Protein AF-A4J7U2-F1 (afdb_monomer)

Secondary structure (DSSP, 8-state):
---S--HHHHHHHHHH---TT-SEEEEEETTS-EEEEES--HHHHH---HHHHHHHTTSSEEEEEEEETTEEEEEEEEEEPPTTS-SS--EEEEEEEE--HHHHHHHHHHH-S--EEEETTEEEE-S-------

InterPro domains:
  IPR007892 CHASE4 [PF05228] (10-117)

Mean predicted aligned error: 8.15 Å

Foldseek 3Di:
DPPPQDPVNQVVCQVPVDDPQFQKKFKFFLQQQTDHIYNDAPVSNVGNDPVLSVVQQPDQKDWDWDQGPVGIKIKIKGFAADPVRDDDGGTIMMTIDHDALVVQVVVCVVVVDKDWDDDPPDIHTVDDPPDPDD

Radius of gyration: 17.74 Å; Cα contacts (8 Å, |Δi|>4): 219; chains: 1; bounding box: 39×27×63 Å

Organism: Desulforamulus reducens (strain ATCC BAA-1160 / DSM 100696 / MI-1) (NCBI:txid349161)

Sequence (134 aa):
MLRSLKKHDINWLENNLLDEDCDFIIVSDKEGSVIANKDAPFDLITEIPVDITNKIKTLDFINGIFLTDKGPAIITVANVKNNEGGGEPPGLLIYGRYITKELLSEVKKTSDSDITIFTNGAIVSTLEQKSEIN

Nearest PDB structures (foldseek):
  2j80-assembly1_B  TM=7.263E-01  e=7.873E-04  Klebsiella pneumoniae
  1p0z-assembly1_A  TM=6.879E-01  e=1.609E-03  Klebsiella pneumoniae
  6lnp-assembly2_D  TM=6.536E-01  e=1.456E-02  Aequorea victoria
  8w7p-assembly2_B  TM=6.156E-01  e=3.776E-02  Paenibacillus sp. FPU-7
  7o2w-assembly1_A  TM=5.213E-01  e=3.628E-01  Saccharomyces cerevisiae S288C

pLDDT: mean 81.43, std 14.06, range [39.44, 94.19]

Structure (mmCIF, N/CA/C/O backbone):
data_AF-A4J7U2-F1
#
_entry.id   AF-A4J7U2-F1
#
loop_
_atom_site.group_PDB
_atom_site.id
_atom_site.type_symbol
_atom_site.label_atom_id
_atom_site.label_alt_id
_atom_site.label_comp_id
_atom_site.label_asym_id
_atom_site.label_entity_id
_atom_site.label_seq_id
_atom_site.pdbx_PDB_ins_code
_atom_site.Cartn_x
_atom_site.Cartn_y
_atom_site.Cartn_z
_atom_site.occupancy
_atom_site.B_iso_or_equiv
_atom_site.auth_seq_id
_atom_site.auth_comp_id
_atom_site.auth_asym_id
_atom_site.auth_atom_id
_atom_site.pdbx_PDB_model_num
ATOM 1 N N . MET A 1 1 ? 18.009 1.562 -21.885 1.00 40.81 1 MET A N 1
ATOM 2 C CA . MET A 1 1 ? 16.793 0.742 -22.042 1.00 40.81 1 MET A CA 1
ATOM 3 C C . MET A 1 1 ? 15.726 1.370 -21.146 1.00 40.81 1 MET A C 1
ATOM 5 O O . MET A 1 1 ? 15.614 1.001 -19.997 1.00 40.81 1 MET A O 1
ATOM 9 N N . LEU A 1 2 ? 15.087 2.438 -21.642 1.00 40.31 2 LEU A N 1
ATOM 10 C CA . LEU A 1 2 ? 14.058 3.266 -20.970 1.00 40.31 2 LEU A CA 1
ATOM 11 C C . LEU A 1 2 ? 13.229 3.994 -22.059 1.00 40.31 2 LEU A C 1
ATOM 13 O O . LEU A 1 2 ? 12.834 5.144 -21.930 1.00 40.31 2 LEU A O 1
ATOM 17 N N . ARG A 1 3 ? 13.093 3.356 -23.235 1.00 39.44 3 ARG A N 1
ATOM 18 C CA . ARG A 1 3 ? 12.534 3.972 -24.456 1.00 39.44 3 ARG A CA 1
ATOM 19 C C . ARG A 1 3 ? 11.017 3.800 -24.593 1.00 39.44 3 ARG A C 1
ATOM 21 O O . ARG A 1 3 ? 10.456 4.322 -25.550 1.00 39.44 3 ARG A O 1
ATOM 28 N N . SER A 1 4 ? 10.376 3.060 -23.692 1.00 49.38 4 SER A N 1
ATOM 29 C CA . SER A 1 4 ? 8.985 2.620 -23.839 1.00 49.38 4 SER A CA 1
ATOM 30 C C . SER A 1 4 ? 7.947 3.536 -23.191 1.00 49.38 4 SER A C 1
ATOM 32 O O . SER A 1 4 ? 6.788 3.421 -23.561 1.00 49.38 4 SER A O 1
ATOM 34 N N . LEU A 1 5 ? 8.331 4.454 -22.297 1.00 54.12 5 LEU A N 1
ATOM 35 C CA . LEU A 1 5 ? 7.413 5.443 -21.723 1.00 54.12 5 LEU A CA 1
ATOM 36 C C . LEU A 1 5 ? 7.829 6.834 -22.188 1.00 54.12 5 LEU A C 1
ATOM 38 O O . LEU A 1 5 ? 8.817 7.407 -21.728 1.00 54.12 5 LEU A O 1
ATOM 42 N N . LYS A 1 6 ? 7.109 7.365 -23.175 1.00 56.88 6 LYS A N 1
ATOM 43 C CA . LYS A 1 6 ? 7.282 8.748 -23.614 1.00 56.88 6 LYS A CA 1
ATOM 44 C C . LYS A 1 6 ? 6.647 9.662 -22.569 1.00 56.88 6 LYS A C 1
ATOM 46 O O . LYS A 1 6 ? 5.697 9.291 -21.894 1.00 56.88 6 LYS A O 1
ATOM 51 N N . LYS A 1 7 ? 7.105 10.914 -22.493 1.00 57.00 7 LYS A N 1
ATOM 52 C CA . LYS A 1 7 ? 6.514 11.949 -21.619 1.00 57.00 7 LYS A CA 1
ATOM 53 C C . LYS A 1 7 ? 4.987 12.080 -21.778 1.00 57.00 7 LYS A C 1
ATOM 55 O O . LYS A 1 7 ? 4.292 12.420 -20.832 1.00 57.00 7 LYS A O 1
ATOM 60 N N . HIS A 1 8 ? 4.475 11.798 -22.975 1.00 59.22 8 HIS A N 1
ATOM 61 C CA . HIS A 1 8 ? 3.040 11.754 -23.246 1.00 59.22 8 HIS A CA 1
ATOM 62 C C . HIS A 1 8 ? 2.322 10.633 -22.479 1.00 59.22 8 HIS A C 1
ATOM 64 O O . HIS A 1 8 ? 1.240 10.862 -21.947 1.00 59.22 8 HIS A O 1
ATOM 70 N N . ASP A 1 9 ? 2.951 9.463 -22.375 1.00 66.94 9 ASP A N 1
ATOM 71 C CA . ASP A 1 9 ? 2.397 8.292 -21.699 1.00 66.94 9 ASP A CA 1
ATOM 72 C C . ASP A 1 9 ? 2.347 8.523 -20.182 1.00 66.94 9 ASP A C 1
ATOM 74 O O . ASP A 1 9 ? 1.360 8.171 -19.551 1.00 66.94 9 ASP A O 1
ATOM 78 N N . ILE A 1 10 ? 3.349 9.206 -19.610 1.00 66.12 10 ILE A N 1
ATOM 79 C CA . ILE A 1 10 ? 3.369 9.594 -18.185 1.00 66.12 10 ILE A CA 1
ATOM 80 C C . ILE A 1 10 ? 2.196 10.525 -17.859 1.00 66.12 10 ILE A C 1
ATOM 82 O O . ILE A 1 10 ? 1.428 10.249 -16.943 1.00 66.12 10 ILE A O 1
ATOM 86 N N . ASN A 1 11 ? 2.000 11.581 -18.655 1.00 67.88 11 ASN A N 1
ATOM 87 C CA . ASN A 1 11 ? 0.884 12.504 -18.448 1.00 67.88 11 ASN A CA 1
ATOM 88 C C . ASN A 1 11 ? -0.473 11.805 -18.611 1.00 67.88 11 ASN A C 1
ATOM 90 O O . ASN A 1 11 ? -1.418 12.114 -17.891 1.00 67.88 11 ASN A O 1
ATOM 94 N N . TRP A 1 12 ? -0.609 10.897 -19.581 1.00 74.62 12 TRP A N 1
ATOM 95 C CA . TRP A 1 12 ? -1.843 10.129 -19.731 1.00 74.62 12 TRP A CA 1
ATOM 96 C C . TRP A 1 12 ? -2.091 9.248 -18.505 1.00 74.62 12 TRP A C 1
ATOM 98 O O . TRP A 1 12 ? -3.200 9.262 -17.976 1.00 74.62 12 TRP A O 1
ATOM 108 N N . LEU A 1 13 ? -1.058 8.551 -18.024 1.00 70.75 13 LEU A N 1
ATOM 109 C CA . LEU A 1 13 ? -1.124 7.714 -16.833 1.00 70.75 13 LEU A CA 1
ATOM 110 C C . LEU A 1 13 ? -1.584 8.543 -15.626 1.00 70.75 13 LEU A C 1
ATOM 112 O O . LEU A 1 13 ? -2.646 8.276 -15.077 1.00 70.75 13 LEU A O 1
ATOM 116 N N . GLU A 1 14 ? -0.885 9.616 -15.267 1.00 68.00 14 GLU A N 1
ATOM 117 C CA . GLU A 1 14 ? -1.254 10.457 -14.114 1.00 68.00 14 GLU A CA 1
ATOM 118 C C . GLU A 1 14 ? -2.718 10.936 -14.157 1.00 68.00 14 GLU A C 1
ATOM 120 O O . GLU A 1 14 ? -3.393 10.991 -13.131 1.00 68.00 1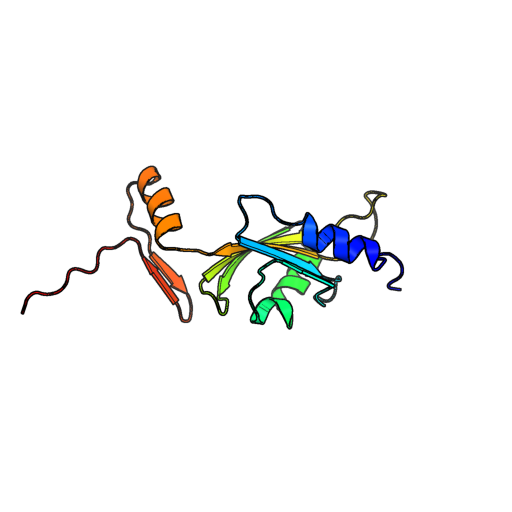4 GLU A O 1
ATOM 125 N N . ASN A 1 15 ? -3.259 11.210 -15.347 1.00 72.19 15 ASN A N 1
ATOM 126 C CA . ASN A 1 15 ? -4.639 11.671 -15.502 1.00 72.19 15 ASN A CA 1
ATOM 127 C C . ASN A 1 15 ? -5.698 10.555 -15.521 1.00 72.19 15 ASN A C 1
ATOM 129 O O . ASN A 1 15 ? -6.863 10.846 -15.258 1.00 72.19 15 ASN A O 1
ATOM 133 N N . ASN A 1 16 ? -5.328 9.305 -15.814 1.00 72.56 16 ASN A N 1
ATOM 134 C CA . ASN A 1 16 ? -6.278 8.202 -16.041 1.00 72.56 16 ASN A CA 1
ATOM 135 C C . ASN A 1 16 ? -6.074 7.000 -15.104 1.00 72.56 16 ASN A C 1
ATOM 137 O O . ASN A 1 16 ? -6.768 5.999 -15.237 1.00 72.56 16 ASN A O 1
ATOM 141 N N . LEU A 1 17 ? -5.118 7.072 -14.177 1.00 69.62 17 LEU A N 1
ATOM 142 C CA . LEU A 1 17 ? -4.720 5.939 -13.342 1.00 69.62 17 LEU A CA 1
ATOM 143 C C . LEU A 1 17 ? -5.667 5.632 -12.161 1.00 69.62 17 LEU A C 1
ATOM 145 O O . LEU A 1 17 ? -5.570 4.540 -11.612 1.00 69.62 17 LEU A O 1
ATOM 149 N N . LEU A 1 18 ? -6.560 6.539 -11.743 1.00 64.19 18 LEU A N 1
ATOM 150 C CA . LEU A 1 18 ? -7.454 6.248 -10.609 1.00 64.19 18 LEU A CA 1
ATOM 151 C C . LEU A 1 18 ? -8.745 5.562 -11.052 1.00 64.19 18 LEU A C 1
ATOM 153 O O . LEU A 1 18 ? -9.530 6.131 -11.809 1.00 64.19 18 LEU A O 1
ATOM 157 N N . ASP A 1 19 ? -8.951 4.377 -10.493 1.00 67.94 19 ASP A N 1
ATOM 158 C CA . ASP A 1 19 ? -10.261 3.767 -10.289 1.00 67.94 19 ASP A CA 1
ATOM 159 C C . ASP A 1 19 ? -10.928 4.414 -9.057 1.00 67.94 19 ASP A C 1
ATOM 161 O O . ASP A 1 19 ? -10.222 4.835 -8.138 1.00 67.94 19 ASP A O 1
ATOM 165 N N . GLU A 1 20 ? -12.261 4.493 -9.013 1.00 67.50 20 GLU A N 1
ATOM 166 C CA . GLU A 1 20 ? -13.004 5.092 -7.887 1.00 67.50 20 GLU A CA 1
ATOM 167 C C . GLU A 1 20 ? -12.765 4.344 -6.562 1.00 67.50 20 GLU A C 1
ATOM 169 O O . GLU A 1 20 ? -12.924 4.918 -5.486 1.00 67.50 20 GLU A O 1
ATOM 174 N N . ASP A 1 21 ? -12.332 3.083 -6.632 1.00 77.62 21 ASP A N 1
ATOM 175 C CA . ASP A 1 21 ? -12.107 2.216 -5.472 1.00 77.62 21 ASP A CA 1
ATOM 176 C C . ASP A 1 21 ? -10.688 2.278 -4.873 1.00 77.62 21 ASP A C 1
ATOM 178 O O . ASP A 1 21 ? -10.421 1.607 -3.867 1.00 77.62 21 ASP A O 1
ATOM 182 N N . CYS A 1 22 ? -9.776 3.056 -5.468 1.00 86.94 22 CYS A N 1
ATOM 183 C CA . CYS A 1 22 ? -8.389 3.196 -5.013 1.00 86.94 22 CYS A CA 1
ATOM 184 C C . CYS A 1 22 ? -8.098 4.616 -4.515 1.00 86.94 22 CYS A C 1
ATOM 186 O O . CYS A 1 22 ? -8.394 5.594 -5.195 1.00 86.94 22 CYS A O 1
ATOM 188 N N . ASP A 1 23 ? -7.427 4.726 -3.367 1.00 92.56 23 ASP A N 1
ATOM 189 C CA . ASP A 1 23 ? -6.999 6.021 -2.822 1.00 92.56 23 ASP A CA 1
ATOM 190 C C . ASP A 1 23 ? -5.698 6.514 -3.459 1.00 92.56 23 ASP A C 1
ATOM 192 O O . ASP A 1 23 ? -5.446 7.715 -3.515 1.00 92.56 23 ASP A O 1
ATOM 196 N N . PHE A 1 24 ? -4.847 5.592 -3.914 1.00 92.75 24 PHE A N 1
ATOM 197 C CA . PHE A 1 24 ? -3.621 5.938 -4.614 1.00 92.75 24 PHE A CA 1
ATOM 198 C C . PHE A 1 24 ? -3.151 4.850 -5.569 1.00 92.75 24 PHE A C 1
ATOM 200 O O . PHE A 1 24 ? -3.531 3.678 -5.480 1.00 92.75 24 PHE A O 1
ATOM 207 N N . ILE A 1 25 ? -2.259 5.259 -6.466 1.00 92.06 25 ILE A N 1
ATOM 208 C CA . ILE A 1 25 ? -1.653 4.386 -7.460 1.00 92.06 25 ILE A CA 1
ATOM 209 C C . ILE A 1 25 ? -0.227 4.814 -7.788 1.00 92.06 25 ILE A C 1
ATOM 211 O O . ILE A 1 25 ? 0.096 6.004 -7.831 1.00 92.06 25 ILE A O 1
ATOM 215 N N . ILE A 1 26 ? 0.638 3.831 -8.018 1.00 91.38 26 ILE A N 1
ATOM 216 C CA . ILE A 1 26 ? 2.049 4.023 -8.350 1.00 91.38 26 ILE A CA 1
ATOM 217 C C . ILE A 1 26 ? 2.393 3.122 -9.532 1.00 91.38 26 ILE A C 1
ATOM 219 O O . ILE A 1 26 ? 2.048 1.941 -9.556 1.00 91.38 26 ILE A O 1
ATOM 223 N N . VAL A 1 27 ? 3.107 3.684 -10.499 1.00 89.12 27 VAL A N 1
ATOM 224 C CA . VAL A 1 27 ? 3.749 2.960 -11.594 1.00 89.12 27 VAL A CA 1
ATOM 225 C C . VAL A 1 27 ? 5.250 3.078 -11.403 1.00 89.12 27 VAL A C 1
ATOM 227 O O . VAL A 1 27 ? 5.775 4.190 -11.306 1.00 89.12 27 VAL A O 1
ATOM 230 N N . SER A 1 28 ? 5.953 1.952 -11.385 1.00 88.56 28 SER A N 1
ATOM 231 C CA . SER A 1 28 ? 7.410 1.918 -11.258 1.00 88.56 28 SER A CA 1
ATOM 232 C C . SER A 1 28 ? 8.059 1.079 -12.344 1.00 88.56 28 SER A C 1
ATOM 234 O O . SER A 1 28 ? 7.402 0.287 -13.021 1.00 88.56 28 SER A O 1
ATOM 236 N N . ASP A 1 29 ? 9.374 1.210 -12.480 1.00 86.75 29 ASP A N 1
ATOM 237 C CA . ASP A 1 29 ? 10.168 0.200 -13.165 1.00 86.75 29 ASP A CA 1
ATOM 238 C C . ASP A 1 29 ? 10.290 -1.082 -12.316 1.00 86.75 29 ASP A C 1
ATOM 240 O O . ASP A 1 29 ? 9.772 -1.179 -11.197 1.00 86.75 29 ASP A O 1
ATOM 244 N N . LYS A 1 30 ? 10.972 -2.090 -12.866 1.00 82.56 30 LYS A N 1
ATOM 245 C CA . LYS A 1 30 ? 11.170 -3.396 -12.222 1.00 82.56 30 LYS A CA 1
ATOM 246 C C . LYS A 1 30 ? 12.076 -3.373 -10.986 1.00 82.56 30 LYS A C 1
ATOM 248 O O . LYS A 1 30 ? 12.072 -4.333 -10.219 1.00 82.56 30 LYS A O 1
ATOM 253 N N . GLU A 1 31 ? 12.862 -2.313 -10.814 1.00 84.75 31 GLU A N 1
ATOM 254 C CA . GLU A 1 31 ? 13.736 -2.139 -9.653 1.00 84.75 31 GLU A CA 1
ATOM 255 C C . GLU A 1 31 ? 13.048 -1.337 -8.540 1.00 84.75 31 GLU A C 1
ATOM 257 O O . GLU A 1 31 ? 13.598 -1.207 -7.451 1.00 84.75 31 GLU A O 1
ATOM 262 N N . GLY A 1 32 ? 11.822 -0.856 -8.780 1.00 86.06 32 GLY A N 1
ATOM 263 C CA . GLY A 1 32 ? 11.039 -0.088 -7.816 1.00 86.06 32 GLY A CA 1
ATOM 264 C C . GLY A 1 32 ? 11.228 1.425 -7.923 1.00 86.06 32 GLY A C 1
ATOM 265 O O . GLY A 1 32 ? 10.740 2.153 -7.060 1.00 86.06 32 GLY A O 1
ATOM 266 N N . SER A 1 33 ? 11.889 1.922 -8.975 1.00 88.25 33 SER A N 1
ATOM 267 C CA . S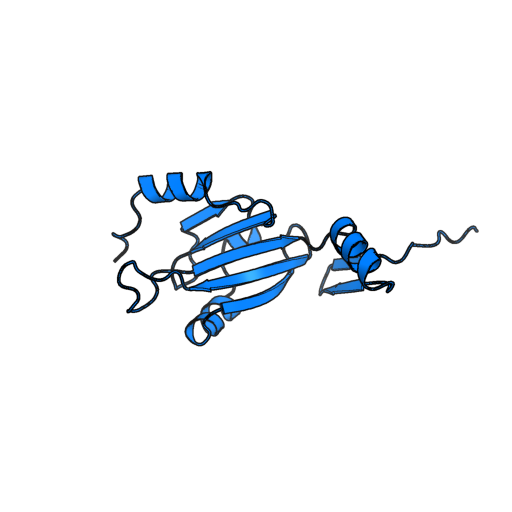ER A 1 33 ? 11.983 3.364 -9.220 1.00 88.25 33 SER A CA 1
ATOM 268 C C . SER A 1 33 ? 10.653 3.883 -9.749 1.00 88.25 33 SER A C 1
ATOM 270 O O . SER A 1 33 ? 10.156 3.420 -10.779 1.00 88.25 33 SER A O 1
ATOM 272 N N . VAL A 1 34 ? 10.072 4.859 -9.059 1.00 89.12 34 VAL A N 1
ATOM 273 C CA . VAL A 1 34 ? 8.755 5.411 -9.391 1.00 89.12 34 VAL A CA 1
ATOM 274 C C . VAL A 1 34 ? 8.825 6.242 -10.673 1.00 89.12 34 VAL A C 1
ATOM 276 O O . VAL A 1 34 ? 9.650 7.142 -10.811 1.00 89.12 34 VAL A O 1
ATOM 279 N N . ILE A 1 35 ? 7.948 5.921 -11.625 1.00 87.19 35 ILE A N 1
ATOM 280 C CA . ILE A 1 35 ? 7.834 6.572 -12.938 1.00 87.19 35 ILE A CA 1
ATOM 281 C C . ILE A 1 35 ? 6.675 7.568 -12.934 1.00 87.19 35 ILE A C 1
ATOM 283 O O . ILE A 1 35 ? 6.814 8.685 -13.425 1.00 87.19 35 ILE A O 1
ATOM 287 N N . ALA A 1 36 ? 5.532 7.152 -12.393 1.00 86.56 36 ALA A N 1
ATOM 288 C CA . ALA A 1 36 ? 4.335 7.967 -12.269 1.00 86.56 36 ALA A CA 1
ATOM 289 C C . ALA A 1 36 ? 3.606 7.574 -10.987 1.00 86.56 36 ALA A C 1
ATOM 291 O O . ALA A 1 36 ? 3.674 6.426 -10.548 1.00 86.56 36 ALA A O 1
ATOM 292 N N . ASN A 1 37 ? 2.899 8.515 -10.383 1.00 90.06 37 ASN A N 1
ATOM 293 C CA . ASN A 1 37 ? 2.049 8.229 -9.240 1.00 90.06 37 ASN A CA 1
ATOM 294 C C . ASN A 1 37 ? 0.870 9.196 -9.214 1.00 90.06 37 ASN A C 1
ATOM 296 O O . ASN A 1 37 ? 0.922 10.268 -9.816 1.00 90.06 37 ASN A O 1
ATOM 300 N N . LYS A 1 38 ? -0.179 8.813 -8.496 1.00 88.62 38 LYS A N 1
ATOM 301 C CA . LYS A 1 38 ? -1.281 9.703 -8.161 1.00 88.62 38 LYS A CA 1
ATOM 302 C C . LYS A 1 38 ? -1.712 9.449 -6.726 1.00 88.62 38 LYS A C 1
ATOM 304 O O . LYS A 1 38 ? -1.946 8.305 -6.345 1.00 88.62 38 LYS A O 1
ATOM 309 N N . ASP A 1 39 ? -1.727 10.531 -5.951 1.00 90.44 39 ASP A N 1
ATOM 310 C CA . ASP A 1 39 ? -2.110 10.596 -4.534 1.00 90.44 39 ASP A CA 1
ATOM 311 C C . ASP A 1 39 ? -1.328 9.665 -3.586 1.00 90.44 39 ASP A C 1
ATOM 313 O O . ASP A 1 39 ? -1.662 9.520 -2.405 1.00 90.44 39 ASP A O 1
ATOM 317 N N . ALA A 1 40 ? -0.223 9.102 -4.082 1.00 90.62 40 ALA A N 1
ATOM 318 C CA . ALA A 1 40 ? 0.617 8.160 -3.367 1.00 90.62 40 ALA A CA 1
ATOM 319 C C . ALA A 1 40 ? 1.247 8.772 -2.101 1.00 90.62 40 ALA A C 1
ATOM 321 O O . ALA A 1 40 ? 1.519 9.978 -2.050 1.00 90.62 40 ALA A O 1
ATOM 322 N N . PRO A 1 41 ? 1.453 7.957 -1.055 1.00 92.31 41 PRO A N 1
ATOM 323 C CA . PRO A 1 41 ? 2.111 8.392 0.172 1.00 92.31 41 PRO A CA 1
ATOM 324 C C . PRO A 1 41 ? 3.605 8.662 -0.065 1.00 92.31 41 PRO A C 1
ATOM 326 O O . PRO A 1 41 ? 4.209 8.086 -0.976 1.00 92.31 41 PRO A O 1
ATOM 329 N N . PHE A 1 42 ? 4.199 9.563 0.727 1.00 89.12 42 PHE A N 1
ATOM 330 C CA . PHE A 1 42 ? 5.553 10.067 0.458 1.00 89.12 42 PHE A CA 1
ATOM 331 C C . PHE A 1 42 ? 6.615 8.959 0.511 1.00 89.12 42 PHE A C 1
ATOM 333 O O . PHE A 1 42 ? 7.549 8.929 -0.286 1.00 89.12 42 PHE A O 1
ATOM 340 N N . ASP A 1 43 ? 6.454 8.025 1.438 1.00 85.88 43 ASP A N 1
ATOM 341 C CA . ASP A 1 43 ? 7.371 6.908 1.638 1.00 85.88 43 ASP A CA 1
ATOM 342 C C . ASP A 1 43 ? 7.398 5.925 0.458 1.00 85.88 43 ASP A C 1
ATOM 344 O O . ASP A 1 43 ? 8.471 5.454 0.078 1.00 85.88 43 ASP A O 1
ATOM 348 N N . LEU A 1 44 ? 6.253 5.667 -0.178 1.00 85.69 44 LEU A N 1
ATOM 349 C CA . LEU A 1 44 ? 6.173 4.783 -1.342 1.00 85.69 44 LEU A CA 1
ATOM 350 C C . LEU A 1 44 ? 6.579 5.462 -2.655 1.00 85.69 44 LEU A C 1
ATOM 352 O O . LEU A 1 44 ? 6.954 4.758 -3.592 1.00 85.69 44 LEU A O 1
ATOM 356 N N . ILE A 1 45 ? 6.528 6.798 -2.749 1.00 84.62 45 ILE A N 1
ATOM 357 C CA . ILE A 1 45 ? 7.041 7.501 -3.940 1.00 84.62 45 ILE A CA 1
ATOM 358 C C . ILE A 1 45 ? 8.567 7.612 -3.947 1.00 84.62 45 ILE A C 1
ATOM 360 O O . ILE A 1 45 ? 9.158 7.731 -5.020 1.00 84.62 45 ILE A O 1
ATOM 364 N N . THR A 1 46 ? 9.209 7.598 -2.773 1.00 80.19 46 THR A N 1
ATOM 365 C CA . THR A 1 46 ? 10.670 7.697 -2.679 1.00 80.19 46 THR A CA 1
ATOM 366 C C . THR A 1 46 ? 11.365 6.399 -3.059 1.00 80.19 46 THR A C 1
ATOM 368 O O . THR A 1 46 ? 12.336 6.431 -3.812 1.00 80.19 46 THR A O 1
ATOM 371 N N . GLU A 1 47 ? 10.873 5.266 -2.562 1.00 75.56 47 GLU A N 1
ATOM 372 C CA . GLU A 1 47 ? 11.452 3.955 -2.838 1.00 75.56 47 GLU A CA 1
ATOM 373 C C . GLU A 1 47 ? 10.420 2.869 -2.532 1.00 75.56 47 GLU A C 1
ATOM 375 O O . GLU A 1 47 ? 9.906 2.781 -1.416 1.00 75.56 47 GLU A O 1
ATOM 380 N N . ILE A 1 48 ? 10.122 2.011 -3.511 1.00 85.31 48 ILE A N 1
ATOM 381 C CA . ILE A 1 48 ? 9.306 0.825 -3.248 1.00 85.31 48 ILE A CA 1
ATOM 382 C C . ILE A 1 48 ? 10.170 -0.179 -2.471 1.00 85.31 48 ILE A C 1
ATOM 384 O O . ILE A 1 48 ? 11.242 -0.548 -2.954 1.00 85.31 48 ILE A O 1
ATOM 388 N N . PRO A 1 49 ? 9.711 -0.678 -1.307 1.00 85.62 49 PRO A N 1
ATOM 389 C CA . PRO A 1 49 ? 10.480 -1.606 -0.489 1.00 85.62 49 PRO A CA 1
ATOM 390 C C . PRO A 1 49 ? 11.031 -2.803 -1.272 1.00 85.62 49 PRO A C 1
ATOM 392 O O . PRO A 1 49 ? 10.295 -3.496 -1.980 1.00 85.62 49 PRO A O 1
ATOM 395 N N . VAL A 1 50 ? 12.313 -3.107 -1.064 1.00 85.44 50 VAL A N 1
ATOM 396 C CA . VAL A 1 50 ? 13.028 -4.205 -1.742 1.00 85.44 50 VAL A CA 1
ATOM 397 C C . VAL A 1 50 ? 12.341 -5.565 -1.551 1.00 85.44 50 VAL A C 1
ATOM 399 O O . VAL A 1 50 ? 12.343 -6.407 -2.446 1.00 85.44 50 VAL A O 1
ATOM 402 N N . ASP A 1 51 ? 11.691 -5.790 -0.409 1.00 86.31 51 ASP A N 1
ATOM 403 C CA . ASP A 1 51 ? 10.932 -7.022 -0.170 1.00 86.31 51 ASP A CA 1
ATOM 404 C C . ASP A 1 51 ? 9.733 -7.173 -1.114 1.00 86.31 51 ASP A C 1
ATOM 406 O O . ASP A 1 51 ? 9.399 -8.290 -1.514 1.00 86.31 51 ASP A O 1
ATOM 410 N N . ILE A 1 52 ? 9.089 -6.065 -1.491 1.00 86.31 52 ILE A N 1
ATOM 411 C CA . ILE A 1 52 ? 7.987 -6.059 -2.457 1.00 86.31 52 ILE A CA 1
ATOM 412 C C . ILE A 1 52 ? 8.535 -6.361 -3.852 1.00 86.31 52 ILE A C 1
ATOM 414 O O . ILE A 1 52 ? 8.030 -7.266 -4.523 1.00 86.31 52 ILE A O 1
ATOM 418 N N . THR A 1 53 ? 9.599 -5.667 -4.268 1.00 85.69 53 T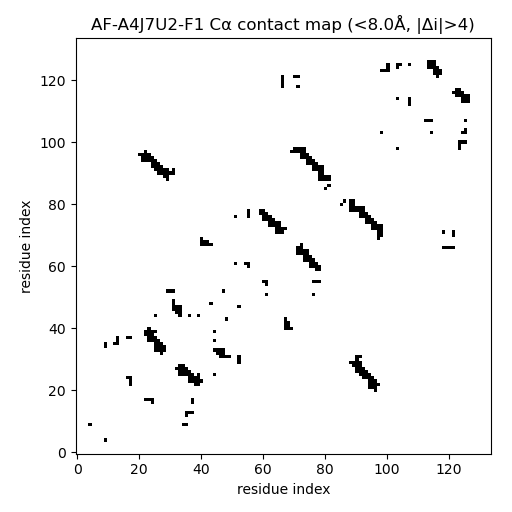HR A N 1
ATOM 419 C CA . THR A 1 53 ? 10.199 -5.853 -5.599 1.00 85.69 53 THR A CA 1
ATOM 420 C C . THR A 1 53 ? 10.825 -7.240 -5.767 1.00 85.69 53 THR A C 1
ATOM 422 O O . THR A 1 53 ? 10.796 -7.802 -6.858 1.00 85.69 53 THR A O 1
ATOM 425 N N . ASN A 1 54 ? 11.327 -7.860 -4.698 1.00 87.00 54 ASN A N 1
ATOM 426 C CA . ASN A 1 54 ? 11.836 -9.231 -4.744 1.00 87.00 54 ASN A CA 1
ATOM 427 C C . ASN A 1 54 ? 10.724 -10.278 -4.801 1.00 87.00 54 ASN A C 1
ATOM 429 O O . ASN A 1 54 ? 10.830 -11.237 -5.564 1.00 87.00 54 ASN A O 1
ATOM 433 N N . LYS A 1 55 ? 9.649 -10.108 -4.024 1.00 86.69 55 LYS A N 1
ATOM 434 C CA . LYS A 1 55 ? 8.523 -11.052 -4.033 1.00 86.69 55 LYS A CA 1
ATOM 435 C C . LYS A 1 55 ? 7.783 -11.048 -5.374 1.00 86.69 55 LYS A C 1
ATOM 437 O O . LYS A 1 55 ? 7.358 -12.104 -5.828 1.00 86.69 55 LYS A O 1
ATOM 442 N N . ILE A 1 56 ? 7.644 -9.894 -6.033 1.00 87.75 56 ILE A N 1
ATOM 443 C CA . ILE A 1 56 ? 6.833 -9.787 -7.262 1.00 87.75 56 ILE A CA 1
ATOM 444 C C . ILE A 1 56 ? 7.555 -10.374 -8.483 1.00 87.75 56 ILE A C 1
ATOM 446 O O . ILE A 1 56 ? 6.935 -10.673 -9.498 1.00 87.75 56 ILE A O 1
ATOM 450 N N . LYS A 1 57 ? 8.868 -10.616 -8.376 1.00 83.56 57 LYS A N 1
ATOM 451 C CA . LYS A 1 57 ? 9.646 -11.331 -9.399 1.00 83.56 57 LYS A CA 1
ATOM 452 C C . LYS A 1 57 ? 9.249 -12.805 -9.518 1.00 83.56 57 LYS A C 1
ATOM 454 O O . LYS A 1 57 ? 9.498 -13.409 -10.555 1.00 83.56 57 LYS A O 1
ATOM 459 N N . THR A 1 58 ? 8.664 -13.393 -8.473 1.00 82.56 58 THR A N 1
ATOM 460 C CA . THR A 1 58 ? 8.265 -14.811 -8.446 1.00 82.56 58 THR A CA 1
ATOM 461 C C . THR A 1 58 ? 6.755 -15.018 -8.361 1.00 82.56 58 THR A C 1
ATOM 463 O O . THR A 1 58 ? 6.298 -16.156 -8.454 1.00 82.56 58 THR A O 1
ATOM 466 N N . LEU A 1 59 ? 5.984 -13.942 -8.194 1.00 82.81 59 LEU A N 1
ATOM 467 C CA . LEU A 1 59 ? 4.533 -13.967 -8.032 1.00 82.81 59 LEU A CA 1
ATOM 468 C C . LEU A 1 59 ? 3.862 -13.107 -9.106 1.00 82.81 59 LEU A C 1
ATOM 470 O O . LEU A 1 59 ? 4.380 -12.062 -9.487 1.00 82.81 59 LEU A O 1
ATOM 474 N N . ASP A 1 60 ? 2.676 -13.513 -9.556 1.00 79.62 60 ASP A N 1
ATOM 475 C CA . ASP A 1 60 ? 1.895 -12.719 -10.515 1.00 79.62 60 ASP A CA 1
ATOM 476 C C . ASP A 1 60 ? 1.381 -11.409 -9.897 1.00 79.62 60 ASP A C 1
ATOM 478 O O . ASP A 1 60 ? 1.330 -10.371 -10.561 1.00 79.62 60 ASP A O 1
ATOM 482 N N . PHE A 1 61 ? 1.022 -11.463 -8.613 1.00 88.06 61 PHE A N 1
ATOM 483 C CA . PHE A 1 61 ? 0.625 -10.317 -7.807 1.00 88.06 61 PHE A CA 1
ATOM 484 C C . PHE A 1 61 ? 0.973 -10.540 -6.331 1.00 88.06 61 PHE A C 1
ATOM 486 O O . PHE A 1 61 ? 1.138 -11.672 -5.870 1.00 88.06 61 PHE A O 1
ATOM 493 N N . ILE A 1 62 ? 1.048 -9.450 -5.575 1.00 91.31 62 ILE A N 1
ATOM 494 C CA . ILE A 1 62 ? 1.163 -9.439 -4.114 1.00 91.31 62 ILE A CA 1
ATOM 495 C C . ILE A 1 62 ? 0.046 -8.568 -3.571 1.00 91.31 62 ILE A C 1
ATOM 497 O O . ILE A 1 62 ? -0.246 -7.524 -4.143 1.00 91.31 62 ILE A O 1
ATOM 501 N N . ASN A 1 63 ? -0.533 -8.950 -2.440 1.00 91.69 63 ASN A N 1
ATOM 502 C CA . ASN A 1 63 ? -1.358 -8.056 -1.644 1.00 91.69 63 ASN A CA 1
ATOM 503 C C . ASN A 1 63 ? -0.927 -8.091 -0.175 1.00 91.69 63 ASN A C 1
ATOM 505 O O . ASN A 1 63 ? -0.265 -9.030 0.276 1.00 91.69 63 ASN A O 1
ATOM 509 N N . GLY A 1 64 ? -1.257 -7.040 0.566 1.00 90.19 64 GLY A N 1
ATOM 510 C CA . GLY A 1 64 ? -0.954 -6.975 1.988 1.00 90.19 64 GLY A CA 1
ATOM 511 C C . GLY A 1 64 ? -1.266 -5.623 2.601 1.00 90.19 64 GLY A C 1
ATOM 512 O O . GLY A 1 64 ? -1.633 -4.678 1.909 1.00 90.19 64 GLY A O 1
ATOM 513 N N . ILE A 1 65 ? -1.108 -5.543 3.919 1.00 90.69 65 ILE A N 1
ATOM 514 C CA . ILE A 1 65 ? -1.208 -4.285 4.655 1.00 90.69 65 ILE A CA 1
ATOM 515 C C . ILE A 1 65 ? 0.188 -3.683 4.755 1.00 90.69 65 ILE A C 1
ATOM 517 O O . ILE A 1 65 ? 1.124 -4.343 5.210 1.00 90.69 65 ILE A O 1
ATOM 521 N N . PHE A 1 66 ? 0.308 -2.426 4.356 1.00 89.56 66 PHE A N 1
ATOM 522 C CA . PHE A 1 66 ? 1.522 -1.637 4.453 1.00 89.56 66 PHE A CA 1
ATOM 523 C C . PHE A 1 66 ? 1.264 -0.407 5.320 1.00 89.56 66 PHE A C 1
ATOM 525 O O . PHE A 1 66 ? 0.209 0.217 5.218 1.00 89.56 66 PHE A O 1
ATOM 532 N N . LEU A 1 67 ? 2.199 -0.069 6.205 1.00 90.44 67 LEU A N 1
ATOM 533 C CA . LEU A 1 67 ? 2.103 1.163 6.982 1.00 90.44 67 LEU A CA 1
ATOM 534 C C . LEU A 1 67 ? 2.732 2.291 6.173 1.00 90.44 67 LEU A C 1
ATOM 536 O O . LEU A 1 67 ? 3.912 2.205 5.852 1.00 90.44 67 LEU A O 1
ATOM 540 N N . THR A 1 68 ? 1.936 3.312 5.867 1.00 91.38 68 THR A N 1
ATOM 541 C CA . THR A 1 68 ? 2.381 4.503 5.140 1.00 91.38 68 THR A CA 1
ATOM 542 C C . THR A 1 68 ? 2.436 5.723 6.059 1.00 91.38 68 THR A C 1
ATOM 544 O O . THR A 1 68 ? 1.863 5.705 7.155 1.00 91.38 68 THR A O 1
ATOM 547 N N . ASP A 1 69 ? 3.028 6.818 5.590 1.00 90.50 69 ASP A N 1
ATOM 548 C CA . ASP A 1 69 ? 2.975 8.130 6.249 1.00 90.50 69 ASP A CA 1
ATOM 549 C C . ASP A 1 69 ? 1.542 8.674 6.454 1.00 90.50 69 ASP A C 1
ATOM 551 O O . ASP A 1 69 ? 1.300 9.424 7.401 1.00 90.50 69 ASP A O 1
ATOM 555 N N . LYS A 1 70 ? 0.571 8.253 5.632 1.00 90.75 70 LYS A N 1
ATOM 556 C CA . LYS A 1 70 ? -0.863 8.571 5.782 1.00 90.75 70 LYS A CA 1
ATOM 557 C C . LYS A 1 70 ? -1.648 7.520 6.582 1.00 90.75 70 LYS A C 1
ATOM 559 O O . LYS A 1 70 ? -2.866 7.628 6.707 1.00 90.75 70 LYS A O 1
ATOM 564 N N . GLY A 1 71 ? -0.973 6.517 7.146 1.00 91.81 71 GLY A N 1
ATOM 565 C CA . GLY A 1 71 ? -1.576 5.437 7.930 1.00 91.81 71 GLY A CA 1
ATOM 566 C C . GLY A 1 71 ? -1.530 4.071 7.234 1.00 91.81 71 GLY A C 1
ATOM 567 O O . GLY A 1 71 ? -0.888 3.911 6.193 1.00 91.81 71 GLY A O 1
ATOM 568 N N . PRO A 1 72 ? -2.152 3.034 7.821 1.00 93.81 72 PRO A N 1
ATOM 569 C CA . PRO A 1 72 ? -2.160 1.704 7.227 1.00 93.81 72 PRO A CA 1
ATOM 570 C C . PRO A 1 72 ? -2.969 1.697 5.925 1.00 93.81 72 PRO A C 1
ATOM 572 O O . PRO A 1 72 ? -4.061 2.254 5.863 1.00 93.81 72 PRO A O 1
ATOM 575 N N . ALA A 1 73 ? -2.452 1.032 4.900 1.00 93.25 73 ALA A N 1
ATOM 576 C CA . ALA A 1 73 ? -3.101 0.860 3.609 1.00 93.25 73 ALA A CA 1
ATOM 577 C C . ALA A 1 73 ? -3.074 -0.610 3.190 1.00 93.25 73 ALA A C 1
ATOM 579 O O . ALA A 1 73 ? -2.087 -1.310 3.412 1.00 93.25 73 ALA A O 1
ATOM 580 N N . ILE A 1 74 ? -4.147 -1.077 2.560 1.00 92.75 74 ILE A N 1
ATOM 581 C CA . ILE A 1 74 ? -4.128 -2.313 1.781 1.00 92.75 74 ILE A CA 1
ATOM 582 C C . ILE A 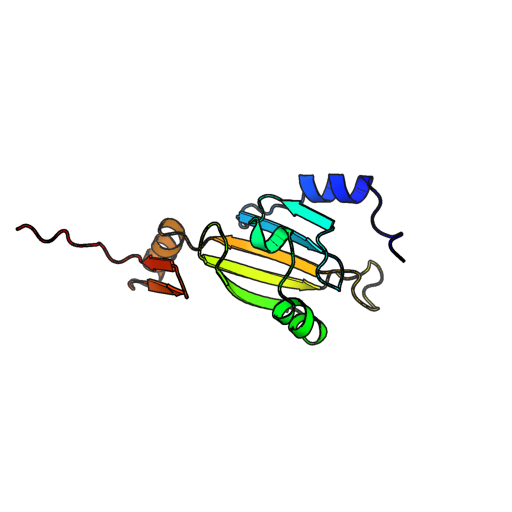1 74 ? -3.494 -1.962 0.443 1.00 92.75 74 ILE A C 1
ATOM 584 O O . ILE A 1 74 ? -4.002 -1.091 -0.259 1.00 92.75 74 ILE A O 1
ATOM 588 N N . ILE A 1 75 ? -2.405 -2.638 0.094 1.00 93.12 75 ILE A N 1
ATOM 589 C CA . ILE A 1 75 ? -1.750 -2.486 -1.202 1.00 93.12 75 ILE A CA 1
ATOM 590 C C . ILE A 1 75 ? -1.879 -3.763 -2.020 1.00 93.12 75 ILE A C 1
ATOM 592 O O . ILE A 1 75 ? -1.829 -4.869 -1.479 1.00 93.12 75 ILE A O 1
ATOM 596 N N . THR A 1 76 ? -2.015 -3.602 -3.331 1.00 93.19 76 THR A N 1
ATOM 597 C CA . THR A 1 76 ? -1.897 -4.679 -4.315 1.00 93.19 76 THR A CA 1
ATOM 598 C C . THR A 1 76 ? -0.847 -4.290 -5.339 1.00 93.19 76 THR A C 1
ATOM 600 O O . THR A 1 76 ? -0.902 -3.196 -5.889 1.00 93.19 76 THR A O 1
ATOM 603 N N . VAL A 1 77 ? 0.100 -5.183 -5.597 1.00 92.69 77 VAL A N 1
ATOM 604 C CA . VAL A 1 77 ? 1.212 -4.994 -6.529 1.00 92.69 77 VAL A CA 1
ATOM 605 C C . VAL A 1 77 ? 1.098 -6.030 -7.631 1.00 92.69 77 VAL A C 1
ATOM 607 O O . VAL A 1 77 ? 0.971 -7.216 -7.339 1.00 92.69 77 VAL A O 1
ATOM 610 N N . ALA A 1 78 ? 1.162 -5.597 -8.883 1.00 90.62 78 ALA A N 1
ATOM 611 C CA . ALA A 1 78 ? 1.086 -6.462 -10.050 1.00 90.62 78 ALA A CA 1
ATOM 612 C C . ALA A 1 78 ? 2.163 -6.097 -11.074 1.00 90.62 78 ALA A C 1
ATOM 614 O O . ALA A 1 78 ? 2.556 -4.937 -11.208 1.00 90.62 78 ALA A O 1
ATOM 615 N N . ASN A 1 79 ? 2.618 -7.093 -11.830 1.00 87.19 79 ASN A N 1
ATOM 616 C CA . ASN A 1 79 ? 3.513 -6.870 -12.961 1.00 87.19 79 ASN A CA 1
ATOM 617 C C . ASN A 1 79 ? 2.747 -6.227 -14.129 1.00 87.19 79 ASN A C 1
ATOM 619 O O . ASN A 1 79 ? 1.725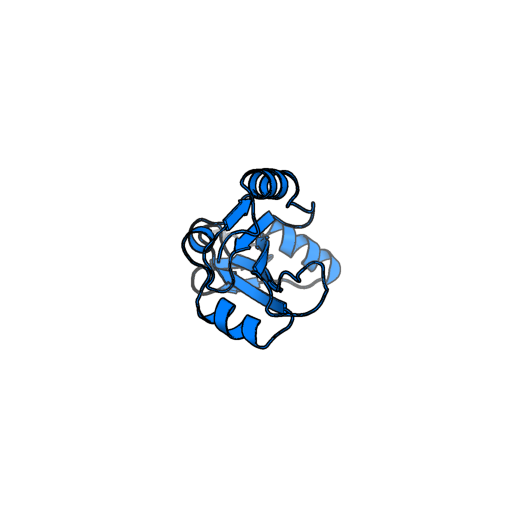 -6.752 -14.579 1.00 87.19 79 ASN A O 1
ATOM 623 N N . VAL A 1 80 ? 3.271 -5.129 -14.677 1.00 82.50 80 VAL A N 1
ATOM 624 C CA . VAL A 1 80 ? 2.776 -4.577 -15.944 1.00 82.50 80 VAL A CA 1
ATOM 625 C C . VAL A 1 80 ? 3.212 -5.523 -17.056 1.00 82.50 80 VAL A C 1
ATOM 627 O O . VAL A 1 80 ? 4.399 -5.804 -17.189 1.00 82.50 80 VAL A O 1
ATOM 630 N N . LYS A 1 81 ? 2.275 -6.032 -17.861 1.00 75.56 81 LYS A N 1
ATOM 631 C CA . LYS A 1 81 ? 2.597 -6.870 -19.026 1.00 75.56 81 LYS A CA 1
ATOM 632 C C . LYS A 1 81 ? 2.849 -6.000 -20.251 1.00 75.56 81 LYS A C 1
ATOM 634 O O . LYS A 1 81 ? 2.246 -4.942 -20.413 1.00 75.56 81 LYS A O 1
ATOM 639 N N . ASN A 1 82 ? 3.748 -6.445 -21.121 1.00 68.94 82 ASN A N 1
ATOM 640 C CA . ASN A 1 82 ? 3.940 -5.801 -22.413 1.00 68.94 82 ASN A CA 1
ATOM 641 C C . ASN A 1 82 ? 2.769 -6.114 -23.367 1.00 68.94 82 ASN A C 1
ATOM 643 O O . ASN A 1 82 ? 2.011 -7.063 -23.165 1.00 68.94 82 ASN A O 1
ATOM 647 N N . ASN A 1 83 ? 2.650 -5.326 -24.438 1.00 67.12 83 ASN A N 1
ATOM 648 C CA . ASN A 1 83 ? 1.575 -5.463 -25.432 1.00 67.12 83 ASN A CA 1
ATOM 649 C C . ASN A 1 83 ? 1.584 -6.810 -26.177 1.00 67.12 83 ASN A C 1
ATOM 651 O O . ASN A 1 83 ? 0.585 -7.179 -26.784 1.00 67.12 83 ASN A O 1
ATOM 655 N N . GLU A 1 84 ? 2.702 -7.537 -26.141 1.00 66.88 84 GLU A N 1
ATOM 656 C CA . GLU A 1 84 ? 2.850 -8.855 -26.768 1.00 66.88 84 GLU A CA 1
ATOM 657 C C . GLU A 1 84 ? 2.480 -10.007 -25.813 1.00 66.88 84 GLU A C 1
ATOM 659 O O . GLU A 1 84 ? 2.483 -11.168 -26.214 1.00 66.88 84 GLU A O 1
ATOM 664 N N . GLY A 1 85 ? 2.135 -9.708 -24.553 1.00 56.19 85 GLY A N 1
ATOM 665 C CA . GLY A 1 85 ? 1.690 -10.685 -23.556 1.00 56.19 85 GLY A CA 1
ATOM 666 C C . GLY A 1 85 ? 2.771 -11.654 -23.058 1.00 56.19 85 GLY A C 1
ATOM 667 O O . GLY A 1 85 ? 2.465 -12.513 -22.230 1.00 56.19 85 GLY A O 1
ATOM 668 N N . GLY A 1 86 ? 4.019 -11.522 -23.520 1.00 55.66 86 GLY A N 1
ATOM 669 C CA . GLY A 1 86 ? 5.145 -12.388 -23.169 1.00 55.66 86 GLY A CA 1
ATOM 670 C C . GLY A 1 86 ? 6.476 -11.637 -23.123 1.00 55.66 86 GLY A C 1
ATOM 671 O O . GLY A 1 86 ? 6.715 -10.741 -23.923 1.00 55.66 86 GLY A O 1
ATOM 672 N N . GLY A 1 87 ? 7.356 -12.001 -22.190 1.00 63.38 87 GLY A N 1
ATOM 673 C CA . GLY A 1 87 ? 8.636 -11.325 -21.940 1.00 63.38 87 GLY A CA 1
ATOM 674 C C . GLY A 1 87 ? 8.763 -10.834 -20.497 1.00 63.38 87 GLY A C 1
ATOM 675 O O . GLY A 1 87 ? 7.844 -11.000 -19.697 1.00 63.38 87 GLY A O 1
ATOM 676 N N . GLU A 1 88 ? 9.916 -10.256 -20.152 1.00 62.62 88 GLU A N 1
ATOM 677 C CA . GLU A 1 88 ? 10.131 -9.676 -18.820 1.00 62.62 88 GLU A CA 1
ATOM 678 C C . GLU A 1 88 ? 9.213 -8.448 -18.646 1.00 62.62 88 GLU A C 1
ATOM 680 O O . GLU A 1 88 ? 9.198 -7.578 -19.529 1.00 62.62 88 GLU A O 1
ATOM 685 N N . PRO A 1 89 ? 8.416 -8.370 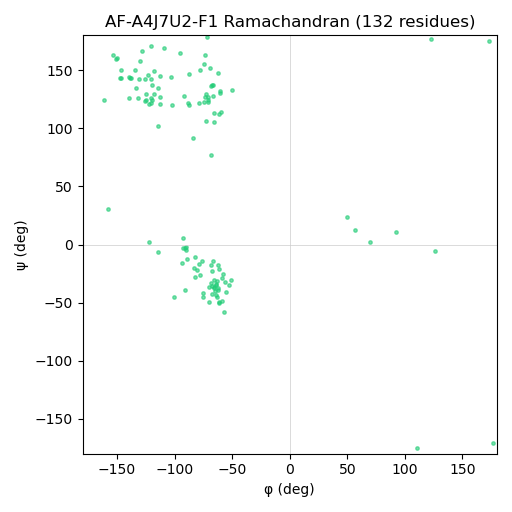-17.564 1.00 66.25 89 PRO A N 1
ATOM 686 C CA . PRO A 1 89 ? 7.497 -7.260 -17.357 1.00 66.25 89 PRO A CA 1
ATOM 687 C C . PRO A 1 89 ? 8.267 -5.931 -17.269 1.00 66.25 89 PRO A C 1
ATOM 689 O O . PRO A 1 89 ? 9.260 -5.844 -16.543 1.00 66.25 89 PRO A O 1
ATOM 692 N N . PRO A 1 90 ? 7.847 -4.878 -17.998 1.00 78.38 90 PRO A N 1
ATOM 693 C CA . PRO A 1 90 ? 8.554 -3.597 -18.012 1.00 78.38 90 PRO A 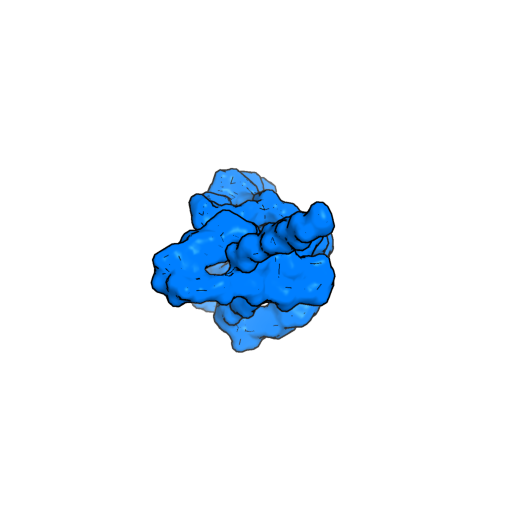CA 1
ATOM 694 C C . PRO A 1 90 ? 8.539 -2.836 -16.679 1.00 78.38 90 PRO A C 1
ATOM 696 O O . PRO A 1 90 ? 9.305 -1.882 -16.536 1.00 78.38 90 PRO A O 1
ATOM 699 N N . GLY A 1 91 ? 7.680 -3.210 -15.730 1.00 87.06 91 GLY A N 1
ATOM 700 C CA . GLY A 1 91 ? 7.514 -2.472 -14.485 1.00 87.06 91 GLY A CA 1
ATOM 701 C C . GLY A 1 91 ? 6.418 -3.028 -13.588 1.00 87.06 91 GLY A C 1
ATOM 702 O O . GLY A 1 91 ? 5.856 -4.093 -13.856 1.00 87.06 91 GLY A O 1
ATOM 703 N N . LEU A 1 92 ? 6.112 -2.278 -12.533 1.00 89.00 92 LEU A N 1
ATOM 704 C CA . LEU A 1 92 ? 5.123 -2.634 -11.522 1.00 89.00 92 LEU A CA 1
ATOM 705 C C . LEU A 1 92 ? 3.988 -1.616 -11.496 1.00 89.00 92 LEU A C 1
ATOM 707 O O . LEU A 1 92 ? 4.186 -0.426 -11.749 1.00 89.00 92 LEU A O 1
ATOM 711 N N . LEU A 1 93 ? 2.808 -2.110 -11.149 1.00 90.06 93 LEU A N 1
ATOM 712 C CA . LEU A 1 93 ? 1.621 -1.327 -10.861 1.00 90.06 93 LEU A CA 1
ATOM 713 C C . LEU A 1 93 ? 1.200 -1.606 -9.425 1.00 90.06 93 LEU A C 1
ATOM 715 O O . LEU A 1 93 ? 1.007 -2.763 -9.053 1.00 90.06 93 LEU A O 1
ATOM 719 N N . ILE A 1 94 ? 1.084 -0.557 -8.621 1.00 92.19 94 ILE A N 1
ATOM 720 C CA . ILE A 1 94 ? 0.711 -0.647 -7.212 1.00 92.19 94 ILE A CA 1
ATOM 721 C C . ILE A 1 94 ? -0.561 0.153 -7.010 1.00 92.19 94 ILE A C 1
ATOM 723 O O . ILE A 1 94 ? -0.565 1.355 -7.249 1.00 92.19 94 ILE A O 1
ATOM 727 N N . TYR A 1 95 ? -1.601 -0.506 -6.522 1.00 93.06 95 TYR A N 1
ATOM 728 C CA . TYR A 1 95 ? -2.833 0.116 -6.054 1.00 93.06 95 TYR A CA 1
ATOM 729 C C . TYR A 1 95 ? -2.845 0.135 -4.538 1.00 93.06 95 TYR A C 1
ATOM 731 O O . TYR A 1 95 ? -2.392 -0.826 -3.909 1.00 93.06 95 TYR A O 1
ATOM 739 N N . GLY A 1 96 ? -3.403 1.188 -3.955 1.00 94.06 96 GLY A N 1
ATOM 740 C CA . GLY A 1 96 ? -3.555 1.288 -2.518 1.00 94.06 96 GLY A CA 1
ATOM 741 C C . GLY A 1 96 ? -4.882 1.890 -2.094 1.00 94.06 96 GLY A C 1
ATOM 742 O O . GLY A 1 96 ? -5.401 2.803 -2.733 1.00 94.06 96 GLY A O 1
ATOM 743 N N . ARG A 1 97 ? -5.409 1.374 -0.983 1.00 93.94 97 ARG A N 1
ATOM 744 C CA . ARG A 1 97 ? -6.569 1.917 -0.277 1.00 93.94 97 ARG A CA 1
ATOM 745 C C . ARG A 1 97 ? -6.248 2.023 1.207 1.00 93.94 97 ARG A C 1
ATOM 747 O O . ARG A 1 97 ? -5.826 1.041 1.821 1.00 93.94 97 ARG A O 1
ATOM 754 N N . TYR A 1 98 ? -6.416 3.201 1.785 1.00 94.19 98 TYR A N 1
ATOM 755 C CA . TYR A 1 98 ? -6.196 3.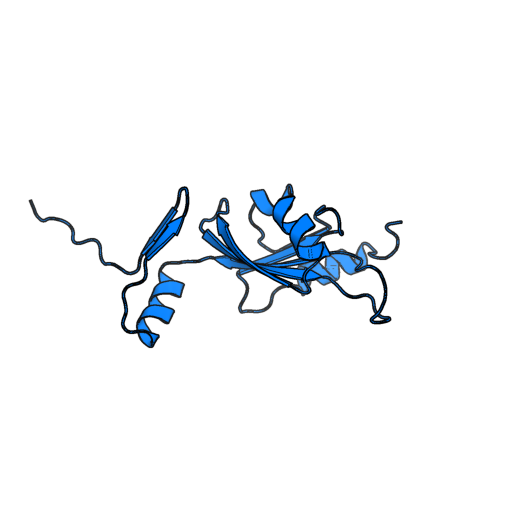452 3.197 1.00 94.19 98 TYR A CA 1
ATOM 756 C C . TYR A 1 98 ? -7.234 2.716 4.041 1.00 94.19 98 TYR A C 1
ATOM 758 O O . TYR A 1 98 ? -8.431 2.685 3.756 1.00 94.19 98 TYR A O 1
ATOM 766 N N . ILE A 1 99 ? -6.757 2.117 5.124 1.00 94.06 99 ILE A N 1
ATOM 767 C CA . ILE A 1 99 ? -7.595 1.478 6.127 1.00 94.06 99 ILE A CA 1
ATOM 768 C C . ILE A 1 99 ? -8.054 2.573 7.081 1.00 94.06 99 ILE A C 1
ATOM 770 O O . ILE A 1 99 ? -7.387 2.888 8.067 1.00 94.06 99 ILE A O 1
ATOM 774 N N . THR A 1 100 ? -9.204 3.159 6.775 1.00 93.25 100 THR A N 1
ATOM 775 C CA . THR A 1 100 ? -9.842 4.175 7.613 1.00 93.25 100 THR A CA 1
ATOM 776 C C . THR A 1 100 ? -10.889 3.558 8.535 1.00 93.25 100 THR A C 1
ATOM 778 O O . THR A 1 100 ? -11.331 2.419 8.350 1.00 93.25 100 THR A O 1
ATOM 781 N N . LYS A 1 101 ? -11.317 4.312 9.553 1.00 92.75 101 LYS A N 1
ATOM 782 C CA . LYS A 1 101 ? -12.397 3.865 10.440 1.00 92.75 101 LYS A CA 1
ATOM 783 C C . LYS A 1 101 ? -13.708 3.719 9.668 1.00 92.75 101 LYS A C 1
ATOM 785 O O . LYS A 1 101 ? -14.484 2.810 9.954 1.00 92.75 101 LYS A O 1
ATOM 790 N N . GLU A 1 102 ? -13.939 4.588 8.692 1.00 92.50 102 GLU A N 1
ATOM 791 C CA . GLU A 1 102 ? -15.100 4.578 7.807 1.00 92.50 102 GLU A CA 1
ATOM 792 C C . GLU A 1 102 ? -15.140 3.274 7.006 1.00 92.50 102 GLU A C 1
ATOM 794 O O . GLU A 1 102 ? -16.141 2.559 7.070 1.00 92.50 102 GLU A O 1
ATOM 799 N N . LEU A 1 103 ? -14.021 2.899 6.372 1.00 91.75 103 LEU A N 1
ATOM 800 C CA . LEU A 1 103 ? -13.896 1.633 5.649 1.00 91.75 103 LEU A CA 1
ATOM 801 C C . LEU A 1 103 ? -14.152 0.434 6.570 1.00 91.75 103 LEU A C 1
ATOM 803 O O . LEU A 1 103 ? -14.955 -0.442 6.255 1.00 91.75 103 LEU A O 1
ATOM 807 N N . LEU A 1 104 ? -13.513 0.392 7.745 1.00 93.81 104 LEU A N 1
ATOM 808 C CA . LEU A 1 104 ? -13.737 -0.701 8.697 1.00 93.81 104 LEU A CA 1
ATOM 809 C C . LEU A 1 104 ? -15.187 -0.752 9.199 1.00 93.81 104 LEU A C 1
ATOM 811 O O . LEU A 1 104 ? -15.706 -1.833 9.470 1.00 93.81 104 LEU A O 1
ATOM 815 N N . SER A 1 105 ? -15.859 0.396 9.297 1.00 92.94 105 SER A N 1
ATOM 816 C CA . SER A 1 105 ? -17.266 0.466 9.697 1.00 92.94 105 SER A CA 1
ATOM 817 C C . SER A 1 105 ? -18.190 -0.139 8.640 1.00 92.94 105 SER A C 1
ATOM 819 O O . SER A 1 105 ? -19.196 -0.750 8.992 1.00 92.94 105 SER A O 1
ATOM 821 N N . GLU A 1 106 ? -17.859 -0.026 7.353 1.00 92.62 106 GLU A N 1
ATOM 822 C CA . GLU A 1 106 ? -18.589 -0.710 6.277 1.00 92.62 106 GLU A CA 1
ATOM 823 C C . GLU A 1 106 ? -18.417 -2.227 6.346 1.00 92.62 106 GLU A C 1
ATOM 825 O O . GLU A 1 106 ? -19.396 -2.971 6.247 1.00 92.62 106 GLU A O 1
ATOM 830 N N . VAL A 1 107 ? -17.196 -2.696 6.612 1.00 91.44 107 VAL A N 1
ATOM 831 C CA . VAL A 1 107 ? -16.934 -4.129 6.799 1.00 91.44 107 VAL A CA 1
ATOM 832 C C . VAL A 1 107 ? -17.671 -4.654 8.034 1.00 91.44 107 VAL A C 1
ATOM 834 O O . VAL A 1 107 ? -18.335 -5.687 7.943 1.00 91.44 107 VAL A O 1
ATOM 837 N N . LYS A 1 108 ? -17.650 -3.919 9.157 1.00 93.00 108 LYS A N 1
ATOM 838 C CA . LYS A 1 108 ? -18.406 -4.250 10.379 1.00 93.00 108 LYS A CA 1
ATOM 839 C C . LYS A 1 108 ? -19.902 -4.409 10.111 1.00 93.00 108 LYS A C 1
ATOM 841 O O . LYS A 1 108 ? -20.501 -5.336 10.641 1.00 93.00 108 LYS A O 1
ATOM 846 N N . LYS A 1 109 ? -20.515 -3.557 9.275 1.00 93.44 109 LYS A N 1
ATOM 847 C CA . LYS A 1 109 ? -21.942 -3.695 8.907 1.00 93.44 109 LYS A CA 1
ATOM 848 C C . LYS A 1 109 ? -22.252 -5.043 8.250 1.00 93.44 109 LYS A C 1
ATOM 850 O O . LYS A 1 109 ? -23.376 -5.516 8.359 1.00 93.44 109 LYS A O 1
ATOM 855 N N . THR A 1 110 ? -21.274 -5.641 7.569 1.00 93.88 110 THR A N 1
ATOM 856 C CA . THR A 1 110 ? -21.429 -6.935 6.890 1.00 93.88 110 THR A CA 1
ATOM 857 C C . THR A 1 110 ? -21.052 -8.111 7.793 1.00 93.88 110 THR A C 1
ATOM 859 O O . THR A 1 110 ? -21.706 -9.148 7.749 1.00 93.88 110 THR A O 1
ATOM 862 N N . SER A 1 111 ? -20.002 -7.973 8.608 1.00 92.38 111 SER A N 1
ATOM 863 C CA . SER A 1 111 ? -19.489 -9.049 9.469 1.00 92.38 111 SER A CA 1
ATOM 864 C C . SER A 1 111 ? -20.128 -9.115 10.862 1.00 92.38 111 SER A C 1
ATOM 866 O O . SER A 1 111 ? -19.885 -10.080 11.585 1.00 92.38 111 SER A O 1
ATOM 868 N N . ASP A 1 112 ? -20.869 -8.076 11.264 1.00 91.31 112 ASP A N 1
ATOM 869 C CA . ASP A 1 112 ? -21.394 -7.837 12.621 1.00 91.31 112 ASP A CA 1
ATOM 870 C C . ASP A 1 112 ? -20.334 -7.970 13.736 1.00 91.31 112 ASP A C 1
ATOM 872 O O . ASP A 1 112 ? -20.623 -8.247 14.897 1.00 91.31 112 ASP A O 1
ATOM 876 N N . SER A 1 113 ? -19.061 -7.785 13.380 1.00 92.25 113 SER A N 1
ATOM 877 C CA . SER A 1 113 ? -17.919 -7.980 14.273 1.00 92.25 113 SER A CA 1
ATOM 878 C C . SER A 1 113 ? -17.126 -6.691 14.412 1.00 92.25 113 SER A C 1
ATOM 880 O O . SER A 1 113 ? -16.961 -5.944 13.447 1.00 92.25 113 SER A O 1
ATOM 882 N N . ASP A 1 114 ? -16.614 -6.418 15.613 1.00 93.38 114 ASP A N 1
ATOM 883 C CA . ASP A 1 114 ? -15.630 -5.353 15.792 1.00 93.38 114 ASP A CA 1
ATOM 884 C C . ASP A 1 114 ? -14.304 -5.714 15.132 1.00 93.38 114 ASP A C 1
ATOM 886 O O . ASP A 1 114 ? -13.809 -6.835 15.250 1.00 93.38 114 ASP A O 1
ATOM 890 N N . ILE A 1 115 ? -13.722 -4.738 14.443 1.00 92.88 115 ILE A N 1
ATOM 891 C CA . ILE A 1 115 ? -12.496 -4.905 13.676 1.00 92.88 115 ILE A CA 1
ATOM 892 C C . ILE A 1 115 ? -11.466 -3.948 14.247 1.00 92.88 115 ILE A C 1
ATOM 894 O O . ILE A 1 115 ? -11.701 -2.746 14.362 1.00 92.88 115 ILE A O 1
ATOM 898 N N . THR A 1 116 ? -10.309 -4.495 14.601 1.00 92.62 116 THR A N 1
ATOM 899 C CA . THR A 1 116 ? -9.132 -3.715 14.967 1.00 92.62 116 THR A CA 1
ATOM 900 C C . THR A 1 116 ? -7.980 -4.146 14.085 1.00 92.62 116 THR A C 1
ATOM 902 O O . THR A 1 116 ? -7.632 -5.324 14.044 1.00 92.62 116 THR A O 1
ATOM 905 N N . ILE A 1 117 ? -7.382 -3.181 13.398 1.00 89.94 117 ILE A N 1
ATOM 906 C CA . ILE A 1 117 ? -6.126 -3.360 12.686 1.00 89.94 117 ILE A CA 1
ATOM 907 C C . ILE A 1 117 ? -5.028 -2.732 13.529 1.00 89.94 117 ILE A C 1
ATOM 909 O O . ILE A 1 117 ? -5.065 -1.541 13.841 1.00 89.94 117 ILE A O 1
ATOM 913 N N . PHE A 1 118 ? -4.071 -3.572 13.911 1.00 89.81 118 PHE A N 1
ATOM 914 C CA . PHE A 1 118 ? -2.883 -3.193 14.655 1.00 89.81 118 PHE A CA 1
ATOM 915 C C . PHE A 1 118 ? -1.664 -3.377 13.756 1.00 89.81 118 PHE A C 1
ATOM 917 O O .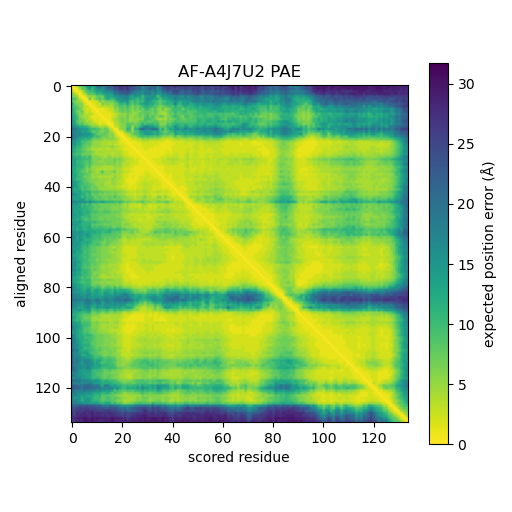 PHE A 1 118 ? -1.393 -4.483 13.285 1.00 89.81 118 PHE A O 1
ATOM 924 N N . THR A 1 119 ? -0.930 -2.297 13.520 1.00 82.50 119 THR A N 1
ATOM 925 C CA . THR A 1 119 ? 0.363 -2.319 12.832 1.00 82.50 119 THR A CA 1
ATOM 926 C C . THR A 1 119 ? 1.443 -1.755 13.754 1.00 82.50 119 THR A C 1
ATOM 928 O O . THR A 1 119 ? 1.148 -1.214 14.822 1.00 82.50 119 THR A O 1
ATOM 931 N N . ASN A 1 120 ? 2.713 -1.867 13.355 1.00 78.62 120 ASN A N 1
ATOM 932 C CA . ASN A 1 120 ? 3.833 -1.260 14.080 1.00 78.62 120 ASN A CA 1
ATOM 933 C C . ASN A 1 120 ? 3.784 0.276 13.974 1.00 78.62 120 ASN A C 1
ATOM 935 O O . ASN A 1 120 ? 4.533 0.868 13.207 1.00 78.62 120 ASN A O 1
ATOM 939 N N . GLY A 1 121 ? 2.896 0.914 14.738 1.00 77.69 121 GLY A N 1
ATOM 940 C CA . GLY A 1 121 ? 2.782 2.371 14.831 1.00 77.69 121 GLY A CA 1
ATOM 941 C C . GLY A 1 121 ? 1.391 2.941 14.557 1.00 77.69 121 GLY A C 1
ATOM 942 O O . GLY A 1 121 ? 1.200 4.135 14.764 1.00 77.69 121 GLY A O 1
ATOM 943 N N . ALA A 1 122 ? 0.412 2.127 14.148 1.00 84.94 122 ALA A N 1
ATOM 944 C CA . ALA A 1 122 ? -0.961 2.589 13.962 1.00 84.94 122 ALA A CA 1
ATOM 945 C C . ALA A 1 122 ? -1.989 1.581 14.486 1.00 84.94 122 ALA A C 1
ATOM 947 O O . ALA A 1 122 ? -1.832 0.364 14.362 1.00 84.94 122 ALA A O 1
ATOM 948 N N . ILE A 1 123 ? -3.070 2.119 15.052 1.00 89.31 123 ILE A N 1
ATOM 949 C CA . ILE A 1 123 ? -4.253 1.361 15.454 1.00 89.31 123 ILE A CA 1
ATOM 950 C C . ILE A 1 123 ? -5.458 2.008 14.790 1.00 89.31 123 ILE A C 1
ATOM 952 O O . ILE A 1 123 ? -5.721 3.191 14.998 1.00 89.31 123 ILE A O 1
ATOM 956 N N . VAL A 1 124 ? -6.206 1.221 14.024 1.00 91.12 124 VAL A N 1
ATOM 957 C CA . VAL A 1 124 ? -7.498 1.627 13.464 1.00 91.12 124 VAL A CA 1
ATOM 958 C C . VAL A 1 124 ? -8.533 0.632 13.960 1.00 91.12 124 VAL A C 1
ATOM 960 O O . VAL A 1 124 ? -8.386 -0.571 13.752 1.00 91.12 124 VAL A O 1
ATOM 963 N N . SER A 1 125 ? -9.551 1.114 14.672 1.00 92.31 125 SER A N 1
ATOM 964 C CA . SER A 1 125 ? -10.536 0.251 15.327 1.00 92.31 125 SER A CA 1
ATOM 965 C C . SER A 1 125 ? -11.957 0.775 15.165 1.00 92.31 125 SER A C 1
ATOM 967 O O . SER A 1 125 ? -12.200 1.984 15.215 1.00 92.31 125 SER A O 1
ATOM 969 N N . THR A 1 126 ? -12.902 -0.151 15.005 1.00 93.31 126 THR A N 1
ATOM 970 C CA . THR A 1 126 ? -14.342 0.131 15.073 1.00 93.31 126 THR A CA 1
ATOM 971 C C . THR A 1 126 ? -14.867 0.175 16.503 1.00 93.31 126 THR A C 1
ATOM 973 O O . THR A 1 126 ? -16.001 0.604 16.699 1.00 93.31 126 THR A O 1
ATOM 976 N N . LEU A 1 127 ? -14.071 -0.254 17.492 1.00 90.12 127 LEU A N 1
ATOM 977 C CA . LEU A 1 127 ? -14.462 -0.191 18.896 1.00 90.12 127 LEU A CA 1
ATOM 978 C C . LEU A 1 127 ? -14.706 1.265 19.293 1.00 90.12 127 LEU A C 1
ATOM 980 O O . LEU A 1 127 ? -13.877 2.149 19.053 1.00 90.12 127 LEU A O 1
ATOM 984 N N . GLU A 1 128 ? -15.845 1.521 19.925 1.00 79.06 128 GLU A N 1
ATOM 985 C CA . GLU A 1 128 ? -16.076 2.811 20.556 1.00 79.06 128 GLU A CA 1
ATOM 986 C C . GLU A 1 128 ? -15.186 2.925 21.794 1.00 79.06 128 GLU A C 1
ATOM 988 O O . GLU A 1 128 ? -15.256 2.100 22.709 1.00 79.06 128 GLU A O 1
ATOM 993 N N . GLN A 1 129 ? -14.339 3.956 21.837 1.00 63.69 129 GLN A N 1
ATOM 994 C CA . GLN A 1 129 ? -13.688 4.336 23.084 1.00 63.69 129 GLN A CA 1
ATOM 995 C C . GLN A 1 129 ? -14.775 4.833 24.031 1.00 63.69 129 GLN A C 1
ATOM 997 O O . GLN A 1 129 ? -15.295 5.935 23.867 1.00 63.69 129 GLN A O 1
ATOM 1002 N N . LYS A 1 130 ? -15.130 4.019 25.026 1.00 55.06 130 LYS A N 1
ATOM 1003 C CA . LYS A 1 130 ? -15.894 4.521 26.163 1.00 55.06 130 LYS A CA 1
ATOM 1004 C C . LYS A 1 130 ? -14.999 5.508 26.904 1.00 55.06 130 LYS A C 1
ATOM 1006 O O . LYS A 1 130 ? -13.979 5.114 27.461 1.00 55.06 130 LYS A O 1
ATOM 1011 N N . SER A 1 131 ? -15.372 6.783 26.891 1.00 51.38 131 SER A N 1
ATOM 1012 C CA . SER A 1 131 ? -14.853 7.754 27.843 1.00 51.38 131 SER A CA 1
ATOM 1013 C C . SER A 1 131 ? -15.219 7.266 29.242 1.00 51.38 131 SER A C 1
ATOM 1015 O O . SER A 1 131 ? -16.397 7.168 29.587 1.00 51.38 131 SER A O 1
ATOM 1017 N N . GLU A 1 132 ? -14.216 6.904 30.037 1.00 45.44 132 GLU A N 1
ATOM 1018 C CA . GLU A 1 132 ? -14.420 6.687 31.463 1.00 45.44 132 GLU A CA 1
ATOM 1019 C C . GLU A 1 132 ? -14.884 8.016 32.066 1.00 45.44 132 GLU A C 1
ATOM 1021 O O . GLU A 1 132 ? -14.168 9.020 32.054 1.00 45.44 132 GLU A O 1
ATOM 1026 N N . ILE A 1 133 ? -16.139 8.042 32.509 1.00 48.69 133 ILE A N 1
ATOM 1027 C CA . ILE A 1 133 ? -16.683 9.133 33.308 1.00 48.69 133 ILE A CA 1
ATOM 1028 C C . ILE A 1 133 ? -16.036 8.981 34.688 1.00 48.69 133 ILE A C 1
ATOM 1030 O O . ILE A 1 133 ? -16.363 8.037 35.407 1.00 48.69 133 ILE A O 1
ATOM 1034 N N . ASN A 1 134 ? -15.093 9.871 35.004 1.00 43.16 134 ASN A N 1
ATOM 1035 C CA . ASN A 1 134 ? -14.630 10.102 36.376 1.00 43.16 134 ASN A CA 1
ATOM 1036 C C . ASN A 1 134 ? -15.729 10.771 37.204 1.00 43.16 134 ASN A C 1
ATOM 1038 O O . ASN A 1 134 ? -16.364 11.712 36.671 1.00 43.16 134 ASN A O 1
#

Solvent-accessible surface area (backbone atoms only — not comparable to full-atom values): 8026 Å² total; per-residue (Å²): 144,77,84,86,68,50,77,67,52,46,56,49,42,55,75,64,64,75,55,96,87,42,64,23,31,40,35,25,37,66,85,28,53,64,73,41,57,38,77,54,45,68,62,62,58,74,46,44,56,65,71,57,48,58,53,47,75,79,36,77,56,48,74,50,80,43,81,47,84,87,42,46,23,45,36,38,39,33,62,37,72,51,99,81,75,69,78,83,50,73,17,33,38,34,42,28,32,68,64,43,53,69,58,50,45,57,52,25,73,74,66,79,44,83,50,71,50,79,55,100,84,50,78,43,51,56,64,79,81,75,77,80,83,127